Protein AF-T1A9A3-F1 (afdb_monomer)

Sequence (49 aa):
ERMVLRTAMREPGRPEDVAAAVCYLASPEARYVTGVELAVAGGIDLFTF

Nearest PDB structures (foldseek):
  7x5j-assembly1_D  TM=9.311E-01  e=1.460E-02  Candidatus Methanoliparum
  5ha5-assembly1_D  TM=9.154E-01  e=1.515E-01  Brucella ovis IntaBari-2002-82-58
  4avy-assembly1_B  TM=9.452E-01  e=2.548E-01  Pseudomonas aeruginosa PAO1
  8cxa-assembly1_C  TM=9.443E-01  e=2.097E-01  Klebsiella pneumoniae
  2foi-assembly1_C  TM=8.722E-01  e=2.237E-01  Plasmodium falciparum 3D7

Secondary structure (DSSP, 8-state):
-TTTTTSTTSS---HHHHHHHHHHHHSGGGTT--S-----STTSSTT--

Organism: NCBI:txid410659

Radius of gyration: 12.87 Å; Cα contacts (8 Å, |Δi|>4): 32; chains: 1; bounding box: 17×25×37 Å

pLDDT: mean 92.48, std 8.69, range [56.5, 98.5]

Foldseek 3Di:
DVLLVLQPQSDDDDPVLVVVVVVCCPDPVVVPPDPDDDDSRNCSCVPVD

InterPro domains:
  IPR002347 Short-chain dehydrogenase/reductase SDR [PF13561] (5-44)
  IPR036291 NAD(P)-binding domain superfamily [SSF51735] (3-44)

Mean predicted aligned error: 3.54 Å

Structure (mmCIF, N/CA/C/O backbone):
data_AF-T1A9A3-F1
#
_entry.id   AF-T1A9A3-F1
#
loop_
_atom_site.group_PDB
_atom_site.id
_atom_site.type_symbol
_atom_site.label_atom_id
_atom_site.label_alt_id
_atom_site.label_comp_id
_atom_site.label_asym_id
_atom_site.label_entity_id
_atom_site.label_seq_id
_atom_site.pdbx_PDB_ins_code
_atom_site.Cartn_x
_atom_site.Cartn_y
_atom_site.Cartn_z
_atom_site.occupancy
_atom_site.B_iso_or_equiv
_atom_site.auth_seq_id
_atom_site.auth_comp_id
_atom_site.auth_asym_id
_atom_site.auth_atom_id
_atom_site.pdbx_PDB_model_num
ATOM 1 N N . GLU A 1 1 ? 1.166 -0.715 -23.501 1.00 71.38 1 GLU A N 1
ATOM 2 C CA . GLU A 1 1 ? 2.631 -0.506 -23.615 1.00 71.38 1 GLU A CA 1
ATOM 3 C C . GLU A 1 1 ? 3.127 0.795 -22.991 1.00 71.38 1 GLU A C 1
ATOM 5 O O . GLU A 1 1 ? 3.880 0.722 -22.032 1.00 71.38 1 GLU A O 1
ATOM 10 N N . ARG A 1 2 ? 2.693 1.983 -23.447 1.00 82.31 2 ARG A N 1
ATOM 11 C CA . ARG A 1 2 ? 3.191 3.271 -22.908 1.00 82.31 2 ARG A CA 1
ATOM 12 C C . ARG A 1 2 ? 3.038 3.423 -21.385 1.00 82.31 2 ARG A C 1
ATOM 14 O O . ARG A 1 2 ? 3.957 3.924 -20.753 1.00 82.31 2 ARG A O 1
ATOM 21 N N .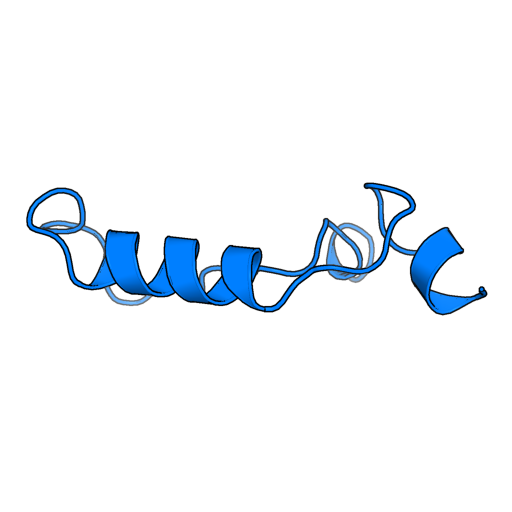 MET A 1 3 ? 1.913 2.994 -20.801 1.00 81.94 3 MET A N 1
ATOM 22 C CA . MET A 1 3 ? 1.725 3.030 -19.339 1.00 81.94 3 MET A CA 1
ATOM 23 C C . MET A 1 3 ? 2.674 2.072 -18.611 1.00 81.94 3 MET A C 1
ATOM 25 O O . MET A 1 3 ? 3.354 2.490 -17.687 1.00 81.94 3 MET A O 1
ATOM 29 N N . VAL A 1 4 ? 2.815 0.841 -19.107 1.00 89.75 4 VAL A N 1
ATOM 30 C CA . VAL A 1 4 ? 3.741 -0.170 -18.566 1.00 89.75 4 VAL A CA 1
ATOM 31 C C . VAL A 1 4 ? 5.195 0.322 -18.592 1.00 89.75 4 VAL A C 1
ATOM 33 O O . VAL A 1 4 ? 5.951 0.086 -17.660 1.00 89.75 4 VAL A O 1
ATOM 36 N N . LEU A 1 5 ? 5.588 1.078 -19.623 1.00 90.00 5 LEU A N 1
ATOM 37 C CA . LEU A 1 5 ? 6.915 1.699 -19.696 1.00 90.00 5 LEU A CA 1
ATOM 38 C C . LEU A 1 5 ? 7.115 2.876 -18.726 1.00 90.00 5 LEU A C 1
ATOM 40 O O . LEU A 1 5 ? 8.250 3.309 -18.533 1.00 90.00 5 LEU A O 1
ATOM 44 N N . ARG A 1 6 ? 6.049 3.431 -18.151 1.00 87.69 6 ARG A N 1
ATOM 45 C CA . ARG A 1 6 ? 6.136 4.487 -17.130 1.00 87.69 6 ARG A CA 1
ATOM 46 C C . ARG A 1 6 ? 6.062 3.922 -15.713 1.00 87.69 6 ARG A C 1
ATOM 48 O O . ARG A 1 6 ? 6.560 4.562 -14.799 1.00 87.69 6 ARG A O 1
ATOM 55 N N . THR A 1 7 ? 5.503 2.728 -15.546 1.00 91.81 7 THR A N 1
ATOM 56 C CA . THR A 1 7 ? 5.526 1.964 -14.298 1.00 91.81 7 THR A CA 1
ATOM 57 C C . THR A 1 7 ? 6.947 1.482 -13.997 1.00 91.81 7 THR A C 1
ATOM 59 O O . THR A 1 7 ? 7.585 0.853 -14.845 1.00 91.81 7 THR A O 1
ATOM 62 N N . ALA A 1 8 ? 7.450 1.738 -12.787 1.00 93.25 8 ALA A N 1
ATOM 63 C CA . ALA A 1 8 ? 8.790 1.315 -12.373 1.00 93.25 8 ALA A CA 1
ATOM 64 C C . ALA A 1 8 ? 8.965 -0.213 -12.445 1.00 93.25 8 ALA A C 1
ATOM 66 O O . ALA A 1 8 ? 10.006 -0.692 -12.890 1.00 93.25 8 ALA A O 1
ATOM 67 N N . MET A 1 9 ? 7.915 -0.962 -12.097 1.00 94.31 9 MET A N 1
ATOM 68 C CA . MET A 1 9 ? 7.883 -2.430 -12.149 1.00 94.31 9 MET A CA 1
ATOM 69 C C . MET A 1 9 ? 7.773 -3.020 -13.566 1.00 94.31 9 MET A C 1
ATOM 71 O O . MET A 1 9 ? 7.926 -4.222 -13.732 1.00 94.31 9 MET A O 1
ATOM 75 N N . ARG A 1 10 ? 7.560 -2.197 -14.606 1.00 93.88 10 ARG A N 1
ATOM 76 C CA . ARG A 1 10 ? 7.498 -2.627 -16.022 1.00 93.88 10 ARG A CA 1
ATOM 77 C C . ARG A 1 10 ? 6.451 -3.698 -16.335 1.00 93.88 10 ARG A C 1
ATOM 79 O O . ARG A 1 10 ? 6.525 -4.343 -17.379 1.00 93.88 10 ARG A O 1
ATOM 86 N N . GLU A 1 11 ? 5.433 -3.815 -15.497 1.00 93.94 11 GLU A N 1
ATOM 87 C CA . GLU A 1 11 ? 4.308 -4.718 -15.699 1.00 93.94 11 GLU A CA 1
ATOM 88 C C . GLU A 1 11 ? 2.986 -4.051 -15.293 1.00 93.94 11 GLU A C 1
ATOM 90 O O . GLU A 1 11 ? 2.988 -3.090 -14.516 1.00 93.94 11 GLU A O 1
ATOM 95 N N . PRO A 1 12 ? 1.848 -4.485 -15.864 1.00 93.25 12 PRO A N 1
ATOM 96 C CA . PRO A 1 12 ? 0.545 -4.066 -15.376 1.00 93.25 12 PRO A CA 1
ATOM 97 C C . PRO A 1 12 ? 0.282 -4.676 -13.998 1.00 93.25 12 PRO A C 1
ATOM 99 O O . PRO A 1 12 ? 0.518 -5.864 -13.787 1.00 93.25 12 PRO A O 1
ATOM 102 N N . GLY A 1 13 ? -0.274 -3.867 -13.096 1.00 93.88 13 GLY A N 1
ATOM 103 C CA . GLY A 1 13 ? -0.801 -4.373 -11.835 1.00 93.88 13 GLY A CA 1
ATOM 104 C C . GLY A 1 13 ? -1.938 -5.364 -12.070 1.00 93.88 13 GLY A C 1
ATOM 105 O O . GLY A 1 13 ? -2.645 -5.318 -13.085 1.00 93.88 13 GLY A O 1
ATOM 106 N N . ARG A 1 14 ? -2.112 -6.259 -11.110 1.00 96.62 14 ARG A N 1
ATOM 107 C CA . ARG A 1 14 ? -3.172 -7.254 -11.079 1.00 96.62 14 ARG A CA 1
ATOM 108 C C . ARG A 1 14 ? -4.225 -6.877 -10.032 1.00 96.62 14 ARG A C 1
ATOM 110 O O . ARG A 1 14 ? -3.908 -6.175 -9.070 1.00 96.62 14 ARG A O 1
ATOM 117 N N . PRO A 1 15 ? -5.479 -7.340 -10.169 1.00 97.75 15 PRO A N 1
ATOM 118 C CA . PRO A 1 15 ? -6.506 -7.122 -9.147 1.00 97.75 15 PRO A CA 1
ATOM 119 C C . PRO A 1 15 ? -6.070 -7.578 -7.748 1.00 97.75 15 PRO A C 1
ATOM 121 O O . PRO A 1 15 ? -6.425 -6.953 -6.749 1.00 97.75 15 PRO A O 1
ATOM 124 N N . GLU A 1 16 ? -5.262 -8.637 -7.681 1.00 98.25 16 GLU A N 1
ATOM 125 C CA . GLU A 1 16 ? -4.743 -9.199 -6.438 1.00 98.25 16 GLU A CA 1
ATOM 126 C C . GLU A 1 16 ? -3.820 -8.231 -5.686 1.00 98.25 16 GLU A C 1
ATOM 128 O O . GLU A 1 16 ? -3.803 -8.264 -4.459 1.00 98.25 16 GLU A O 1
ATOM 133 N N . ASP A 1 17 ? -3.114 -7.331 -6.380 1.00 97.25 17 ASP A N 1
ATOM 134 C CA . ASP A 1 17 ? -2.219 -6.359 -5.739 1.00 97.25 17 ASP A CA 1
ATOM 135 C C . ASP A 1 17 ? -3.019 -5.356 -4.894 1.00 97.25 17 ASP A C 1
ATOM 137 O O . ASP A 1 17 ? -2.669 -5.051 -3.751 1.00 97.25 17 ASP A O 1
ATOM 141 N N . VAL A 1 18 ? -4.151 -4.889 -5.431 1.00 97.19 18 VAL A N 1
ATOM 142 C CA . VAL A 1 18 ? -5.082 -4.009 -4.709 1.00 97.19 18 VAL A CA 1
ATOM 143 C C . VAL A 1 18 ? -5.790 -4.781 -3.601 1.00 97.19 18 VAL A C 1
ATOM 145 O O . VAL A 1 18 ? -5.894 -4.287 -2.479 1.00 97.19 18 VAL A O 1
ATOM 148 N N . ALA A 1 19 ? -6.249 -6.003 -3.886 1.00 98.31 19 ALA A N 1
ATOM 149 C CA . ALA A 1 19 ? -6.917 -6.837 -2.893 1.00 98.31 19 ALA A CA 1
ATOM 150 C C . ALA A 1 19 ? -6.010 -7.115 -1.684 1.00 98.31 19 ALA A C 1
ATOM 152 O O . ALA A 1 19 ? -6.457 -6.978 -0.549 1.00 98.31 19 ALA A O 1
ATOM 153 N N . ALA A 1 20 ? -4.730 -7.424 -1.907 1.00 98.25 20 ALA A N 1
ATOM 154 C CA . ALA A 1 20 ? -3.759 -7.646 -0.841 1.00 98.25 20 ALA A CA 1
ATOM 155 C C . ALA A 1 20 ? -3.534 -6.387 0.013 1.00 98.25 20 ALA A C 1
ATOM 157 O O . ALA A 1 20 ? -3.510 -6.483 1.240 1.00 98.25 20 ALA A O 1
ATOM 158 N N . ALA A 1 21 ? -3.433 -5.206 -0.608 1.00 98.12 21 ALA A N 1
ATOM 159 C CA . ALA A 1 21 ? -3.319 -3.940 0.115 1.00 98.12 21 ALA A CA 1
ATOM 160 C C . ALA A 1 21 ? -4.562 -3.650 0.975 1.00 98.12 21 ALA A C 1
ATOM 162 O O . ALA A 1 21 ? -4.439 -3.238 2.128 1.00 98.12 21 ALA A O 1
ATOM 163 N N . VAL A 1 22 ? -5.759 -3.926 0.448 1.00 98.19 22 VAL A N 1
ATOM 164 C CA . VAL A 1 22 ? -7.018 -3.817 1.201 1.00 98.19 22 VAL A CA 1
ATOM 165 C C . VAL A 1 22 ? -7.055 -4.821 2.352 1.00 98.19 22 VAL A C 1
ATOM 167 O O . VAL A 1 22 ? -7.395 -4.443 3.471 1.00 98.19 22 VAL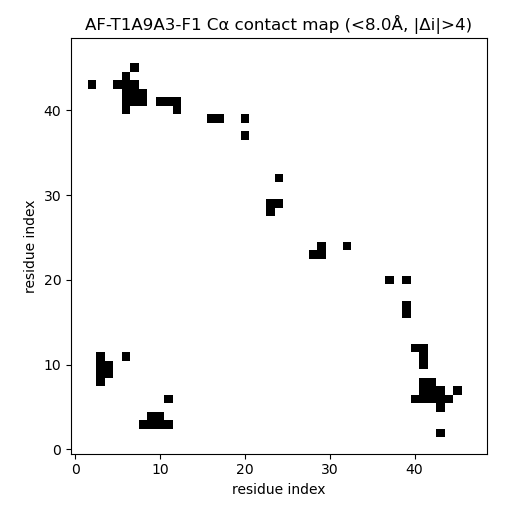 A O 1
ATOM 170 N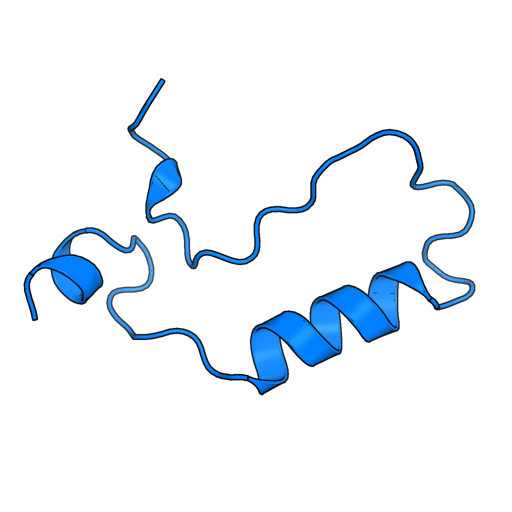 N . CYS A 1 23 ? -6.675 -6.079 2.114 1.00 98.44 23 CYS A N 1
ATOM 171 C CA . CYS A 1 23 ? -6.593 -7.098 3.157 1.00 98.44 23 CYS A CA 1
ATOM 172 C C . CYS A 1 23 ? -5.636 -6.678 4.275 1.00 98.44 23 CYS A C 1
ATOM 174 O O . CYS A 1 23 ? -5.998 -6.809 5.439 1.00 98.44 23 CYS A O 1
ATOM 176 N N . TYR A 1 24 ? -4.468 -6.120 3.942 1.00 98.25 24 TYR A N 1
ATOM 177 C CA . TYR A 1 24 ? -3.554 -5.550 4.930 1.00 98.25 24 TYR A CA 1
ATOM 178 C C . TYR A 1 24 ? -4.220 -4.423 5.728 1.00 98.25 24 TYR A C 1
ATOM 180 O O . TYR A 1 24 ? -4.242 -4.481 6.954 1.00 98.25 24 TYR A O 1
ATOM 188 N N . LEU A 1 25 ? -4.823 -3.434 5.067 1.00 98.12 25 LEU A N 1
ATOM 189 C CA . LEU A 1 25 ? -5.463 -2.306 5.755 1.00 98.12 25 LEU A CA 1
ATOM 190 C C . LEU A 1 25 ? -6.648 -2.727 6.640 1.00 98.12 25 LEU A C 1
ATOM 192 O O . LEU A 1 25 ? -6.903 -2.095 7.661 1.00 98.12 25 LEU A O 1
ATOM 196 N N . ALA A 1 26 ? -7.356 -3.797 6.278 1.00 98.12 26 ALA A N 1
ATOM 197 C CA . ALA A 1 26 ? -8.451 -4.361 7.067 1.00 98.12 26 ALA A CA 1
ATOM 198 C C . ALA A 1 26 ? -7.983 -5.294 8.201 1.00 98.12 26 ALA A C 1
ATOM 200 O O . ALA A 1 26 ? -8.795 -5.719 9.026 1.00 98.12 26 ALA A O 1
ATOM 201 N N . SER A 1 27 ? -6.699 -5.649 8.231 1.00 98.50 27 SER A N 1
ATOM 202 C CA . SER A 1 27 ? -6.143 -6.616 9.175 1.00 98.50 27 SER A CA 1
ATOM 203 C C . SER A 1 27 ? -5.690 -5.971 10.498 1.00 98.50 27 SER A C 1
ATOM 205 O O . SER A 1 27 ? -5.422 -4.764 10.546 1.00 98.50 27 SER A O 1
ATOM 207 N N . PRO A 1 28 ? -5.554 -6.751 11.590 1.00 98.50 28 PRO A N 1
ATOM 208 C CA . PRO A 1 28 ? -4.981 -6.272 12.853 1.00 98.50 28 PRO A CA 1
ATOM 209 C C . PRO A 1 28 ? -3.573 -5.671 12.723 1.00 98.50 28 PRO A C 1
ATOM 211 O O . PRO A 1 28 ? -3.177 -4.826 13.529 1.00 98.50 28 PRO A O 1
ATOM 214 N N . GLU A 1 29 ? -2.812 -6.079 11.711 1.00 98.31 29 GLU A N 1
ATOM 215 C CA . GLU A 1 29 ? -1.459 -5.611 11.425 1.00 98.31 29 GLU A CA 1
ATOM 216 C C . GLU A 1 29 ? -1.427 -4.120 11.048 1.00 98.31 29 GLU A C 1
ATOM 218 O O . GLU A 1 29 ? -0.429 -3.442 11.297 1.00 98.31 29 GLU A O 1
ATOM 223 N N . ALA A 1 30 ? -2.529 -3.575 10.525 1.00 98.38 30 ALA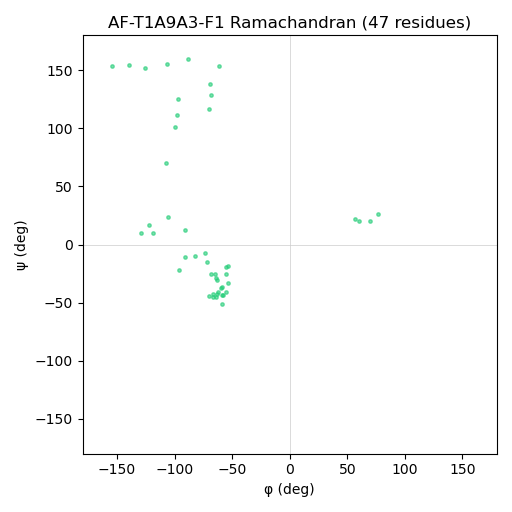 A N 1
ATOM 224 C CA . ALA A 1 30 ? -2.664 -2.162 10.176 1.00 98.38 30 ALA A CA 1
ATOM 225 C C . ALA A 1 30 ? -3.216 -1.285 11.319 1.00 98.38 30 ALA A C 1
ATOM 227 O O . ALA A 1 30 ? -3.545 -0.124 11.089 1.00 98.38 30 ALA A O 1
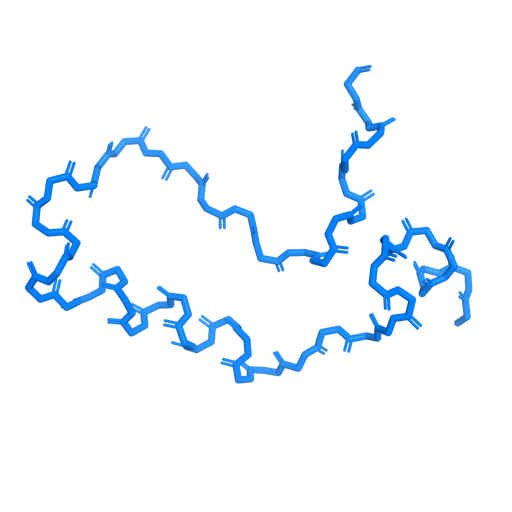ATOM 228 N N . ARG A 1 31 ? -3.281 -1.775 12.571 1.00 98.25 31 ARG A N 1
ATOM 229 C CA . ARG A 1 31 ? -3.948 -1.080 13.703 1.00 98.25 31 ARG A CA 1
ATOM 230 C C . ARG A 1 31 ? -3.509 0.365 13.984 1.00 98.25 31 ARG A C 1
ATOM 232 O O . ARG A 1 31 ? -4.183 1.063 14.736 1.00 98.25 31 ARG A O 1
ATOM 239 N N . TYR A 1 32 ? -2.347 0.782 13.485 1.00 97.94 32 TYR A N 1
ATOM 240 C CA . TYR A 1 32 ? -1.785 2.122 13.694 1.00 97.94 32 TYR A CA 1
ATOM 241 C C . TYR A 1 32 ? -1.599 2.906 12.386 1.00 97.94 32 TYR A C 1
ATOM 243 O O . TYR A 1 32 ? -0.967 3.957 12.376 1.00 97.94 32 TYR A O 1
ATOM 251 N N . VAL A 1 33 ? -2.138 2.397 11.277 1.00 97.62 33 VAL A N 1
ATOM 252 C CA . VAL A 1 33 ? -2.101 3.043 9.965 1.00 97.62 33 VAL A CA 1
ATOM 253 C C . VAL A 1 33 ? -3.432 3.757 9.754 1.00 97.62 33 VAL A C 1
ATOM 255 O O . VAL A 1 33 ? -4.477 3.125 9.635 1.00 97.62 33 VAL A O 1
ATOM 258 N N . THR A 1 34 ? -3.414 5.088 9.746 1.00 97.38 34 THR A N 1
ATOM 259 C CA . THR A 1 34 ? -4.609 5.917 9.532 1.00 97.38 34 THR A CA 1
ATOM 260 C C . THR A 1 34 ? -4.233 7.280 8.958 1.00 97.38 34 THR A C 1
ATOM 262 O O . THR A 1 34 ? -3.115 7.748 9.168 1.00 97.38 34 THR A O 1
ATOM 265 N N . GLY A 1 35 ? -5.156 7.917 8.231 1.00 97.25 35 GLY A N 1
ATOM 266 C CA . GLY A 1 35 ? -4.958 9.255 7.657 1.00 97.25 35 GLY A CA 1
ATOM 267 C C . GLY A 1 35 ? -3.949 9.320 6.505 1.00 97.25 35 GLY A C 1
ATOM 268 O O . GLY A 1 35 ? -3.428 10.396 6.224 1.00 97.25 35 GLY A O 1
ATOM 269 N N . VAL A 1 36 ? -3.660 8.188 5.859 1.00 96.19 36 VAL A N 1
ATOM 270 C CA . VAL A 1 36 ? -2.684 8.084 4.766 1.00 96.19 36 VAL A CA 1
ATOM 271 C C . VAL A 1 36 ? -3.305 7.449 3.527 1.00 96.19 36 VAL A C 1
ATOM 273 O O . VAL A 1 36 ? -4.213 6.625 3.629 1.00 96.19 36 VAL A O 1
ATOM 276 N N . GLU A 1 37 ? -2.779 7.810 2.361 1.00 94.00 37 GLU A N 1
ATOM 277 C CA . GLU A 1 37 ? -3.073 7.150 1.092 1.00 94.00 37 GLU A CA 1
ATOM 278 C C . GLU A 1 37 ? -1.965 6.136 0.779 1.00 94.00 37 GLU A C 1
ATOM 280 O O . GLU A 1 37 ? -0.782 6.478 0.771 1.00 94.00 37 GLU A O 1
ATOM 285 N N . LEU A 1 38 ? -2.342 4.876 0.546 1.00 94.62 38 LEU A N 1
ATOM 286 C CA . LEU A 1 38 ? -1.417 3.815 0.150 1.00 94.62 38 LEU A CA 1
ATOM 287 C C . LEU A 1 38 ? -1.501 3.613 -1.366 1.00 94.62 38 LEU A C 1
ATOM 289 O O . LEU A 1 38 ? -2.422 2.964 -1.861 1.00 94.62 38 LEU A O 1
ATOM 293 N N . ALA A 1 39 ? -0.537 4.162 -2.103 1.00 94.31 39 ALA A N 1
ATOM 294 C CA . ALA A 1 39 ? -0.485 4.033 -3.556 1.00 94.31 39 ALA A CA 1
ATOM 295 C C . ALA A 1 39 ? -0.129 2.596 -3.985 1.00 94.31 39 ALA A C 1
ATOM 297 O O . ALA A 1 39 ? 0.978 2.112 -3.747 1.00 94.31 39 ALA A O 1
ATOM 298 N N . VAL A 1 40 ? -1.057 1.925 -4.676 1.00 95.94 40 VAL A N 1
ATOM 299 C CA . VAL A 1 40 ? -0.860 0.591 -5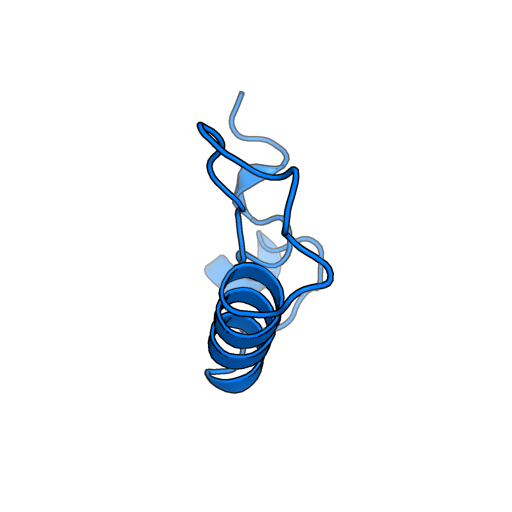.278 1.00 95.94 40 VAL A CA 1
ATOM 300 C C . VAL A 1 40 ? -0.764 0.735 -6.797 1.00 95.94 40 VAL A C 1
ATOM 302 O O . VAL A 1 40 ? -1.689 0.406 -7.535 1.00 95.94 40 VAL A O 1
ATOM 305 N N . ALA A 1 41 ? 0.340 1.313 -7.274 1.00 93.56 41 ALA A N 1
ATOM 306 C CA . ALA A 1 41 ? 0.461 1.743 -8.673 1.00 93.56 41 ALA A CA 1
ATOM 307 C C . ALA A 1 41 ? 1.733 1.252 -9.391 1.00 93.56 41 ALA A C 1
ATOM 309 O O . ALA A 1 41 ? 2.057 1.722 -10.484 1.00 93.56 41 ALA A O 1
ATOM 310 N N . GLY A 1 42 ? 2.497 0.339 -8.778 1.00 93.88 42 GLY A N 1
ATOM 311 C CA . GLY A 1 42 ? 3.754 -0.179 -9.343 1.00 93.88 42 GLY A CA 1
ATOM 312 C C . GLY A 1 42 ? 4.826 0.897 -9.590 1.00 93.88 42 GLY A C 1
ATOM 313 O O . GLY A 1 42 ? 5.725 0.705 -10.414 1.00 93.88 42 GLY A O 1
ATOM 314 N N . GLY A 1 43 ? 4.716 2.050 -8.917 1.00 93.31 43 GLY A N 1
ATOM 315 C CA . GLY A 1 43 ? 5.634 3.185 -9.035 1.00 93.31 43 GLY A CA 1
ATOM 316 C C . GLY A 1 43 ? 5.457 4.033 -10.297 1.00 93.31 43 GLY A C 1
ATOM 317 O O . GLY A 1 43 ? 6.423 4.634 -10.757 1.00 93.31 43 GLY A O 1
ATOM 318 N N . ILE A 1 44 ? 4.265 4.065 -10.903 1.00 91.44 44 ILE A N 1
ATOM 319 C CA . ILE A 1 44 ? 3.979 4.951 -12.049 1.00 91.44 44 ILE A CA 1
ATOM 320 C C . ILE A 1 44 ? 3.960 6.444 -11.664 1.00 91.44 44 ILE A C 1
ATOM 322 O O . ILE A 1 44 ?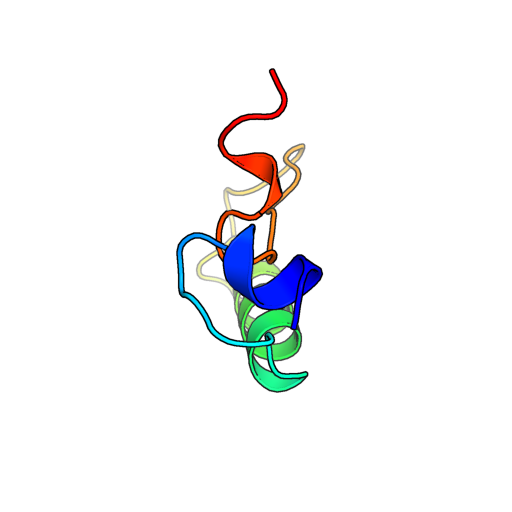 4.215 7.313 -12.497 1.00 91.44 44 ILE A O 1
ATOM 326 N N . ASP A 1 45 ? 3.670 6.733 -10.401 1.00 87.88 45 ASP A N 1
ATOM 327 C CA . ASP A 1 45 ? 3.569 8.054 -9.783 1.00 87.88 45 ASP A CA 1
ATOM 328 C C . ASP A 1 45 ? 4.898 8.548 -9.185 1.00 87.88 45 ASP A C 1
ATOM 330 O O . ASP A 1 45 ? 5.034 9.739 -8.919 1.00 87.88 45 ASP A O 1
ATOM 334 N N . LEU A 1 46 ? 5.910 7.674 -9.082 1.00 84.88 46 LEU A N 1
ATOM 335 C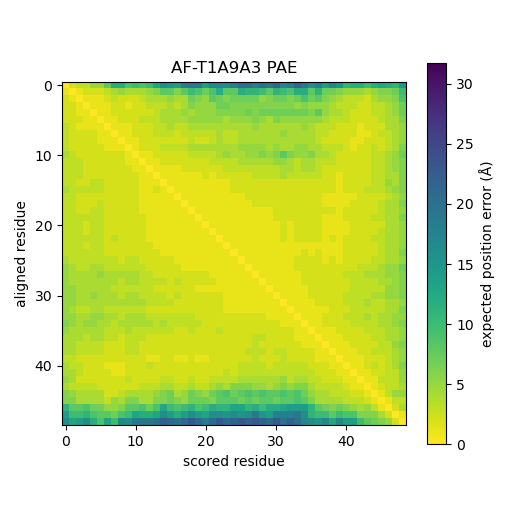 CA . LEU A 1 46 ? 7.201 7.913 -8.414 1.00 84.88 46 LEU A CA 1
ATOM 336 C C . LEU A 1 46 ? 7.982 9.147 -8.919 1.00 84.88 46 LEU A C 1
ATOM 338 O O . LEU A 1 46 ? 8.883 9.630 -8.241 1.00 84.88 46 LEU A O 1
ATOM 342 N N . PHE A 1 47 ? 7.667 9.643 -10.117 1.00 74.38 47 PHE A N 1
ATOM 343 C CA . PHE A 1 47 ? 8.372 10.747 -10.778 1.00 74.38 47 PHE A CA 1
ATOM 344 C C . PHE A 1 47 ? 7.459 11.938 -11.116 1.00 74.38 47 PHE A C 1
ATOM 346 O O . PHE A 1 47 ? 7.813 12.740 -11.978 1.00 74.38 47 PHE A O 1
ATOM 353 N N . THR A 1 48 ? 6.272 12.029 -10.504 1.00 68.19 48 THR A N 1
ATOM 354 C CA . THR A 1 48 ? 5.253 13.055 -10.828 1.00 68.19 48 THR A CA 1
ATOM 355 C C . THR A 1 48 ? 5.144 14.159 -9.763 1.00 68.19 48 THR A C 1
ATOM 357 O O . THR A 1 48 ? 4.113 14.816 -9.665 1.00 68.19 48 THR A O 1
ATOM 360 N N . PHE A 1 49 ? 6.194 14.393 -8.976 1.00 56.50 49 PHE A N 1
ATOM 361 C CA . PHE A 1 49 ? 6.212 15.455 -7.961 1.00 56.50 49 PHE A CA 1
ATOM 362 C C . PHE A 1 49 ? 6.847 16.740 -8.493 1.00 56.50 49 PHE A C 1
ATOM 364 O O . PHE A 1 49 ? 7.938 16.643 -9.101 1.00 56.50 49 PHE A O 1
#

Solvent-accessible surface area (backbone atoms only — not comparable to full-atom values): 3262 Å² total; per-residue (Å²): 106,74,65,31,73,51,17,70,70,59,52,79,87,53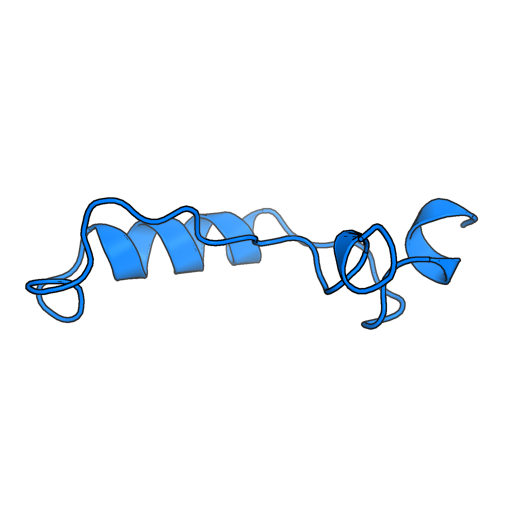,75,63,61,55,49,51,53,50,52,44,65,73,33,82,89,28,76,86,69,74,99,74,85,83,87,86,56,55,50,50,65,78,80,74,125